Protein AF-A0A953G4V9-F1 (afdb_monomer_lite)

pLDDT: mean 95.22, std 5.72, range [68.06, 98.75]

Radius of gyration: 13.75 Å; chains: 1; bounding box: 28×28×38 Å

Sequence (126 aa):
TYPETGLNGDNILSLTKINFDLGVRRDTTFSLAAQLAKGASVKIKIMSVSSDTSMTSKAYWYYALGSSVNWTISEFDQIAFVQTFTATESGKSCDLKMKFNSGTFLVEYYEMSSTTATRKKTITVN

Secondary structure (DSSP, 8-state):
---SEETTEEBTT-SS--EE---TTS---EE--EEPPTT--EEEEEEEEEESSTT-SS--EEE-TT--BSEEEPPPBTTTTEEEEEESSTTSEEB-EEEE-SEEEEEEEEETT-SS-SEEEEEEE-

Foldseek 3Di:
DFDQADPQGGAPPPPPAFEAECPPVNPRKGKPKDQFAALKWKKKKKFFDAAPDPPDRTKAKDWDPPQWDQWDKDDQDPVRRMIMTIGNHGRDMTITIMHIHFHKMKMFMDMNNHPHGPDIDIHTYD

Structure (mmCIF, N/CA/C/O backbone):
data_AF-A0A953G4V9-F1
#
_entry.id   AF-A0A953G4V9-F1
#
loop_
_atom_site.group_PDB
_atom_site.id
_atom_site.type_symbol
_atom_site.label_atom_id
_atom_site.label_alt_id
_atom_site.label_comp_id
_atom_site.label_asym_id
_atom_site.label_entity_id
_atom_site.label_seq_id
_atom_site.pdbx_PDB_ins_code
_atom_site.Cartn_x
_atom_site.Cartn_y
_atom_site.Cartn_z
_atom_site.occupancy
_atom_site.B_iso_or_equiv
_atom_site.auth_seq_id
_atom_site.auth_comp_id
_atom_site.auth_asym_id
_atom_site.auth_atom_id
_atom_site.pdbx_PDB_model_num
ATOM 1 N N . THR A 1 1 ? -1.685 -5.876 13.334 1.00 92.62 1 THR A N 1
ATOM 2 C CA . THR A 1 1 ? -0.361 -6.351 12.883 1.00 92.62 1 THR A CA 1
ATOM 3 C C . THR A 1 1 ? -0.325 -6.379 11.368 1.00 92.62 1 THR A C 1
ATOM 5 O O . THR A 1 1 ? -1.379 -6.408 10.740 1.00 92.62 1 THR A O 1
ATOM 8 N N . TYR A 1 2 ? 0.870 -6.355 10.780 1.00 97.62 2 TYR A N 1
ATOM 9 C CA . TYR A 1 2 ? 1.066 -6.476 9.334 1.00 97.62 2 TYR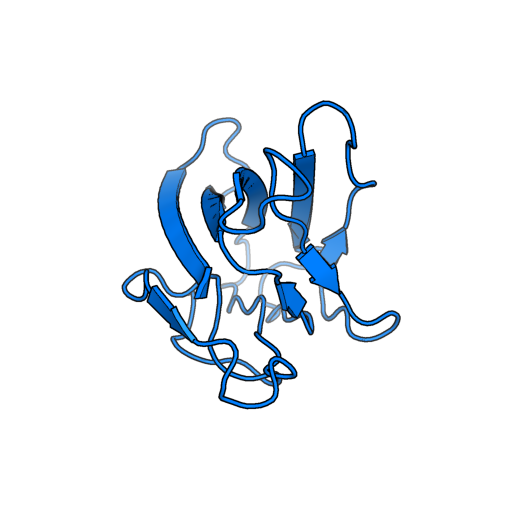 A CA 1
ATOM 10 C C . TYR A 1 2 ? 1.840 -7.774 9.079 1.00 97.62 2 TYR A C 1
ATOM 12 O O . TYR A 1 2 ? 3.044 -7.797 9.344 1.00 97.62 2 TYR A O 1
ATOM 20 N N . PRO A 1 3 ? 1.164 -8.871 8.689 1.00 97.88 3 PRO A N 1
ATOM 21 C CA . PRO A 1 3 ? 1.817 -10.168 8.499 1.00 97.88 3 PRO A CA 1
ATOM 22 C C . PRO A 1 3 ? 2.821 -10.119 7.340 1.00 97.88 3 PRO A C 1
ATOM 24 O O . PRO A 1 3 ? 2.746 -9.226 6.499 1.00 97.88 3 PRO A O 1
ATOM 27 N N . GLU A 1 4 ? 3.756 -11.067 7.273 1.00 97.75 4 GLU A N 1
ATOM 28 C CA . GLU A 1 4 ? 4.739 -11.120 6.177 1.00 97.75 4 GLU A CA 1
ATOM 29 C C . GLU A 1 4 ? 4.101 -11.439 4.818 1.00 97.75 4 GLU A C 1
ATOM 31 O O . GLU A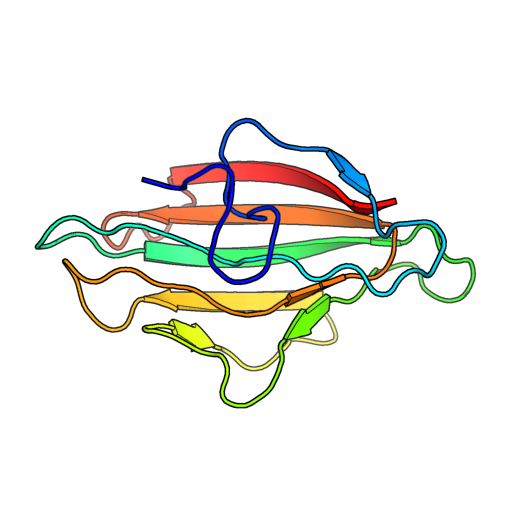 1 4 ? 4.561 -10.950 3.787 1.00 97.75 4 GLU A O 1
ATOM 36 N N . THR A 1 5 ? 2.998 -12.187 4.823 1.00 98.12 5 THR A N 1
ATOM 37 C CA . THR A 1 5 ? 2.214 -12.566 3.643 1.00 98.12 5 THR A CA 1
ATOM 38 C C . THR A 1 5 ? 0.722 -12.316 3.874 1.00 98.12 5 THR A C 1
ATOM 40 O O . THR A 1 5 ? 0.260 -12.177 5.008 1.00 98.12 5 THR A O 1
ATOM 43 N N . GLY A 1 6 ? -0.033 -12.233 2.782 1.00 97.44 6 GLY A N 1
ATOM 44 C CA . GLY A 1 6 ? -1.496 -12.222 2.772 1.00 97.44 6 GLY A CA 1
ATOM 45 C C . GLY A 1 6 ? -2.041 -13.224 1.756 1.00 97.44 6 GLY A C 1
ATOM 46 O O . GLY A 1 6 ? -1.318 -14.100 1.279 1.00 97.44 6 GLY A O 1
ATOM 47 N N . LEU A 1 7 ? -3.312 -13.083 1.387 1.00 97.31 7 LEU A N 1
ATOM 48 C CA . LEU A 1 7 ? -3.997 -13.995 0.464 1.00 97.31 7 LEU A CA 1
ATOM 49 C C . LEU A 1 7 ? -3.462 -13.915 -0.974 1.00 97.31 7 LEU A C 1
ATOM 51 O O . LEU A 1 7 ? -3.748 -14.788 -1.789 1.00 97.31 7 LEU A O 1
ATOM 55 N N . ASN A 1 8 ? -2.698 -12.869 -1.293 1.00 97.62 8 ASN A N 1
ATOM 56 C CA . ASN A 1 8 ? -2.253 -12.540 -2.644 1.00 97.62 8 ASN A CA 1
ATOM 57 C C . ASN A 1 8 ? -0.730 -12.623 -2.831 1.00 97.62 8 ASN A C 1
ATOM 59 O O . ASN A 1 8 ? -0.235 -12.193 -3.873 1.00 97.62 8 ASN A O 1
ATOM 63 N N . GLY A 1 9 ? -0.004 -13.164 -1.845 1.00 97.19 9 GLY A N 1
ATOM 64 C CA . GLY A 1 9 ? 1.458 -13.270 -1.835 1.00 97.19 9 GLY A CA 1
ATOM 65 C C . GLY A 1 9 ? 2.107 -12.433 -0.734 1.00 97.19 9 GLY A C 1
ATOM 66 O O . GLY A 1 9 ? 1.473 -12.115 0.279 1.00 97.19 9 GLY A O 1
ATOM 67 N N . ASP A 1 10 ? 3.372 -12.071 -0.945 1.00 98.19 10 ASP A N 1
ATOM 68 C CA . ASP A 1 10 ? 4.144 -11.202 -0.054 1.00 98.19 10 ASP A CA 1
ATOM 69 C C . ASP A 1 10 ? 3.385 -9.919 0.288 1.00 98.19 10 ASP A C 1
ATOM 71 O O . ASP A 1 10 ? 2.764 -9.293 -0.573 1.00 98.19 10 ASP A O 1
ATOM 75 N N . ASN A 1 11 ? 3.432 -9.514 1.552 1.00 98.50 11 ASN A N 1
ATOM 76 C CA . ASN A 1 11 ? 2.708 -8.342 2.007 1.00 98.50 11 ASN A CA 1
ATOM 77 C C . ASN A 1 11 ? 3.570 -7.084 1.912 1.00 98.50 11 ASN A C 1
ATOM 79 O O . ASN A 1 11 ? 4.559 -6.928 2.635 1.00 98.50 11 ASN A O 1
ATOM 83 N N . ILE A 1 12 ? 3.118 -6.126 1.106 1.00 98.56 12 ILE A N 1
ATOM 84 C CA . ILE A 1 12 ? 3.722 -4.794 1.006 1.00 98.56 12 ILE A CA 1
ATOM 85 C C . ILE A 1 12 ? 3.750 -4.097 2.366 1.00 98.56 12 ILE A C 1
ATOM 87 O O . ILE A 1 12 ? 4.665 -3.322 2.638 1.00 98.56 12 ILE A O 1
ATOM 91 N N . LEU A 1 13 ? 2.800 -4.403 3.254 1.00 98.50 13 LEU A N 1
ATOM 92 C CA . LEU A 1 13 ? 2.720 -3.796 4.579 1.00 98.50 13 LEU A CA 1
ATOM 93 C C . LEU A 1 13 ? 3.624 -4.448 5.633 1.00 98.50 13 LEU A C 1
ATOM 95 O O . LEU A 1 13 ? 3.737 -3.876 6.718 1.00 98.50 13 LEU A O 1
ATOM 99 N N . SER A 1 14 ? 4.283 -5.578 5.346 1.00 97.75 14 SER A N 1
ATOM 100 C CA . SER A 1 14 ? 5.199 -6.242 6.290 1.00 97.75 14 SER A CA 1
ATOM 101 C C . SER A 1 14 ? 6.227 -5.257 6.847 1.00 97.75 14 SER A C 1
ATOM 103 O O . SER A 1 14 ? 6.885 -4.559 6.088 1.00 97.75 14 SER A O 1
ATOM 105 N N . LEU A 1 15 ? 6.400 -5.164 8.163 1.00 96.25 15 LEU A N 1
ATOM 106 C CA . LEU A 1 15 ? 7.268 -4.128 8.743 1.00 96.25 15 LEU A CA 1
ATOM 107 C C . LEU A 1 15 ? 8.768 -4.373 8.511 1.00 96.25 15 LEU A C 1
ATOM 109 O O . LEU A 1 15 ? 9.556 -3.438 8.619 1.00 96.25 15 LEU A O 1
ATOM 113 N N . THR A 1 16 ? 9.157 -5.610 8.206 1.00 95.69 16 THR A N 1
ATOM 114 C CA . THR A 1 16 ? 10.557 -6.047 8.091 1.00 95.69 16 THR A CA 1
ATOM 115 C C . THR A 1 16 ? 11.009 -6.197 6.642 1.00 95.69 16 THR A C 1
ATOM 117 O O . THR A 1 16 ? 12.179 -5.971 6.335 1.00 95.69 16 THR A O 1
ATOM 120 N N . LYS A 1 17 ? 10.095 -6.544 5.727 1.00 97.50 17 LYS A N 1
ATOM 121 C CA . LYS A 1 17 ? 10.422 -6.755 4.314 1.00 97.50 17 LYS A CA 1
ATOM 122 C C . LYS A 1 17 ? 10.431 -5.437 3.541 1.00 97.50 17 LYS A C 1
ATOM 124 O O . LYS A 1 17 ? 9.417 -4.734 3.456 1.00 97.50 17 LYS A O 1
ATOM 129 N N . ILE A 1 18 ? 11.591 -5.124 2.966 1.00 97.94 18 ILE A N 1
ATOM 130 C CA . ILE A 1 18 ? 11.818 -3.912 2.164 1.00 97.94 18 ILE A CA 1
ATOM 131 C C . ILE A 1 18 ? 12.155 -4.201 0.700 1.00 97.94 18 ILE A C 1
ATOM 133 O O . ILE A 1 18 ? 12.018 -3.305 -0.118 1.00 97.94 18 ILE A O 1
ATOM 137 N N . ASN A 1 19 ? 12.534 -5.434 0.357 1.00 97.81 19 ASN A N 1
ATOM 138 C CA . ASN A 1 19 ? 12.844 -5.836 -1.014 1.00 97.81 19 ASN A CA 1
ATOM 139 C C . ASN A 1 19 ? 11.813 -6.854 -1.503 1.00 97.81 19 ASN A C 1
ATOM 141 O O . ASN A 1 19 ? 11.532 -7.837 -0.809 1.00 97.81 19 ASN A O 1
ATOM 145 N N . PHE A 1 20 ? 11.272 -6.615 -2.693 1.00 97.38 20 PHE A N 1
ATOM 146 C CA . PHE A 1 20 ? 10.281 -7.458 -3.353 1.00 97.38 20 PHE A CA 1
ATOM 147 C C . PHE A 1 20 ? 10.745 -7.767 -4.776 1.00 97.38 20 PHE A C 1
ATOM 149 O O . PHE A 1 20 ? 11.334 -6.911 -5.431 1.00 97.38 20 PHE A O 1
ATOM 156 N N . ASP A 1 21 ? 10.486 -8.987 -5.233 1.00 94.69 21 ASP A N 1
ATOM 157 C CA . ASP A 1 21 ? 10.897 -9.484 -6.547 1.00 94.69 21 ASP A CA 1
ATOM 158 C C . ASP A 1 21 ? 9.643 -9.728 -7.398 1.00 94.69 21 ASP A C 1
ATOM 160 O O . ASP A 1 21 ? 8.689 -10.375 -6.951 1.00 94.69 21 ASP A O 1
ATOM 164 N N . LEU A 1 22 ? 9.614 -9.177 -8.611 1.00 92.88 22 LEU A N 1
ATOM 165 C CA . LEU A 1 22 ? 8.507 -9.343 -9.556 1.00 92.88 22 LEU A CA 1
ATOM 166 C C . LEU A 1 22 ? 8.476 -10.726 -10.216 1.00 92.88 22 LEU A C 1
ATOM 168 O O . LEU A 1 22 ? 7.529 -11.050 -10.935 1.00 92.88 22 LEU A O 1
ATOM 172 N N . GLY A 1 23 ? 9.480 -11.555 -9.959 1.00 88.44 23 GLY A N 1
ATOM 173 C CA . GLY A 1 23 ? 9.698 -12.841 -10.587 1.00 88.44 23 GLY A CA 1
ATOM 174 C C . GLY A 1 23 ? 10.147 -12.704 -12.040 1.00 88.44 23 GLY A C 1
ATOM 175 O O . GLY A 1 23 ? 10.007 -11.667 -12.691 1.00 88.44 23 GLY A O 1
ATOM 176 N N . VAL A 1 24 ? 10.626 -13.815 -12.602 1.00 85.12 24 VAL A N 1
ATOM 177 C CA . VAL A 1 24 ? 11.124 -13.885 -13.990 1.00 85.12 24 VAL A CA 1
ATOM 178 C C . VAL A 1 24 ? 10.077 -13.415 -15.011 1.00 85.12 24 VAL A C 1
ATOM 180 O O . VAL A 1 24 ? 10.419 -12.818 -16.028 1.00 85.12 24 VAL A O 1
ATOM 183 N N . ARG A 1 25 ? 8.791 -13.671 -14.742 1.00 85.00 25 ARG A N 1
ATOM 184 C CA . ARG A 1 25 ? 7.670 -13.319 -15.629 1.00 85.00 25 ARG A CA 1
ATOM 185 C C . ARG A 1 25 ? 7.059 -11.945 -15.344 1.00 85.00 25 ARG A C 1
ATOM 187 O O . ARG A 1 25 ? 6.183 -11.523 -16.095 1.00 85.00 25 ARG A O 1
ATOM 194 N N . ARG A 1 26 ? 7.512 -11.249 -14.294 1.00 83.25 26 ARG A N 1
ATOM 195 C CA . ARG A 1 26 ? 6.984 -9.949 -13.843 1.00 83.25 26 ARG A CA 1
ATOM 196 C C . ARG A 1 26 ? 5.470 -9.925 -13.615 1.00 83.25 26 ARG A C 1
ATOM 198 O O . ARG A 1 26 ? 4.811 -8.901 -13.793 1.00 83.25 26 ARG A O 1
ATOM 205 N N . ASP A 1 27 ? 4.900 -11.064 -13.241 1.00 86.81 27 ASP A N 1
ATOM 206 C CA . ASP A 1 27 ? 3.472 -11.241 -12.997 1.00 86.81 27 ASP A CA 1
ATOM 207 C C . ASP A 1 27 ? 3.132 -11.471 -11.522 1.00 86.81 27 ASP A C 1
ATOM 209 O O . ASP A 1 27 ? 1.938 -11.568 -11.207 1.00 86.81 27 ASP A O 1
ATOM 213 N N . THR A 1 28 ? 4.140 -11.465 -10.637 1.00 94.94 28 THR A N 1
ATOM 214 C CA . THR A 1 28 ? 3.975 -11.570 -9.185 1.00 94.94 28 THR A CA 1
ATOM 215 C C . THR A 1 28 ? 2.960 -10.555 -8.678 1.00 94.94 28 THR A C 1
ATOM 217 O O . THR A 1 28 ? 2.950 -9.377 -9.052 1.00 94.94 28 THR A O 1
ATOM 220 N N . THR A 1 29 ? 2.077 -11.038 -7.813 1.00 96.88 29 THR A N 1
ATOM 221 C CA . THR A 1 29 ? 1.120 -10.212 -7.088 1.00 96.88 29 THR A CA 1
ATOM 222 C C . THR A 1 29 ? 1.523 -10.130 -5.631 1.00 96.88 29 THR A C 1
ATOM 224 O O . THR A 1 29 ? 2.184 -11.021 -5.099 1.00 96.88 29 THR A O 1
ATOM 227 N N . PHE A 1 30 ? 1.094 -9.054 -4.994 1.00 98.31 30 PHE A N 1
ATOM 228 C CA . PHE A 1 30 ? 1.375 -8.781 -3.598 1.00 98.31 30 PHE A CA 1
ATOM 229 C C . PHE A 1 30 ? 0.075 -8.564 -2.839 1.00 98.31 30 PHE A C 1
ATOM 231 O O . PHE A 1 30 ? -0.962 -8.241 -3.422 1.00 98.31 30 PHE A O 1
ATOM 238 N N . SER A 1 31 ? 0.152 -8.719 -1.528 1.00 98.69 31 SER A N 1
ATOM 239 C CA . SER A 1 31 ? -0.938 -8.412 -0.610 1.00 98.69 31 SER A CA 1
ATOM 240 C C . SER A 1 31 ? -0.765 -7.011 -0.026 1.00 98.69 31 SER A C 1
ATOM 242 O O . SER A 1 31 ? 0.359 -6.547 0.186 1.00 98.69 31 SER A O 1
ATOM 244 N N . LEU A 1 32 ? -1.883 -6.363 0.296 1.00 98.56 32 LEU A N 1
ATOM 245 C CA . LEU A 1 32 ? -1.935 -5.175 1.151 1.00 98.56 32 LEU A CA 1
ATOM 246 C C . LEU A 1 32 ? -2.643 -5.547 2.460 1.00 98.56 32 LEU A C 1
ATOM 248 O O . LEU A 1 32 ? -3.740 -5.073 2.763 1.00 98.56 32 LEU A O 1
ATOM 252 N N . ALA A 1 33 ? -2.042 -6.479 3.199 1.00 98.69 33 ALA A N 1
ATOM 253 C CA . ALA A 1 33 ? -2.700 -7.180 4.291 1.00 98.69 33 ALA A CA 1
ATOM 254 C C . ALA A 1 33 ? -2.453 -6.524 5.658 1.00 98.69 33 ALA A C 1
ATOM 256 O O . ALA A 1 33 ? -1.315 -6.230 6.038 1.00 98.69 33 ALA A O 1
ATOM 257 N N . ALA A 1 34 ? -3.517 -6.351 6.442 1.00 98.31 34 ALA A N 1
ATOM 258 C CA . ALA A 1 34 ? -3.446 -5.868 7.819 1.00 98.31 34 ALA A CA 1
ATOM 259 C C . ALA A 1 34 ? -4.448 -6.615 8.707 1.00 98.31 34 ALA A C 1
ATOM 261 O O . ALA A 1 34 ? -5.614 -6.758 8.359 1.00 98.31 34 ALA A O 1
ATOM 262 N N . GLN A 1 35 ? -4.014 -7.061 9.883 1.00 97.56 35 GLN A N 1
ATOM 263 C CA . GLN A 1 35 ? -4.882 -7.663 10.897 1.00 97.56 35 GLN A CA 1
ATOM 264 C C . GLN A 1 35 ? -5.177 -6.622 11.975 1.00 97.56 35 GLN A C 1
ATOM 266 O O . GLN A 1 35 ? -4.277 -6.224 12.723 1.00 97.56 35 GLN A O 1
ATOM 271 N N . LEU A 1 36 ? -6.418 -6.148 12.045 1.00 96.06 36 LEU A N 1
ATOM 272 C CA . LEU A 1 36 ? -6.802 -5.082 12.967 1.00 96.06 36 LEU A CA 1
ATOM 273 C C . LEU A 1 36 ? -7.389 -5.656 14.253 1.00 96.06 36 LEU A C 1
ATOM 275 O O . LEU A 1 36 ? -8.258 -6.522 14.217 1.00 96.06 36 LEU A O 1
ATOM 279 N N . ALA A 1 37 ? -6.949 -5.128 15.395 1.00 95.19 37 ALA A N 1
ATOM 280 C CA . ALA A 1 37 ? -7.643 -5.343 16.658 1.00 95.19 37 ALA A CA 1
ATOM 281 C C . ALA A 1 37 ? -8.954 -4.540 16.681 1.00 95.19 37 ALA A C 1
ATOM 283 O O . ALA A 1 37 ? -9.114 -3.551 15.958 1.00 95.19 37 ALA A O 1
ATOM 284 N N . LYS A 1 38 ? -9.907 -4.951 17.522 1.00 95.69 38 LYS A N 1
ATOM 285 C CA . LYS A 1 38 ? -11.149 -4.193 17.718 1.00 95.69 38 LYS A CA 1
ATOM 286 C C . LYS A 1 38 ? -10.818 -2.782 18.218 1.00 95.69 38 LYS A C 1
ATOM 288 O O . LYS A 1 38 ? -10.009 -2.631 19.127 1.00 95.69 38 LYS A O 1
ATOM 293 N N . GLY A 1 39 ? -11.432 -1.764 17.614 1.00 94.19 39 GLY A N 1
ATOM 294 C CA . GLY A 1 39 ? -11.157 -0.355 17.918 1.00 94.19 39 GLY A CA 1
ATOM 295 C C . GLY A 1 39 ? -9.908 0.229 17.243 1.00 94.19 39 GLY A C 1
ATOM 296 O O . GLY A 1 39 ? -9.686 1.430 17.352 1.00 94.19 39 GLY A O 1
ATOM 297 N N . ALA A 1 40 ? -9.114 -0.572 16.522 1.00 95.50 40 ALA A N 1
ATOM 298 C CA . ALA A 1 40 ? -8.001 -0.054 15.731 1.00 95.50 40 ALA A CA 1
ATOM 299 C C . ALA A 1 40 ? -8.489 0.558 14.410 1.00 95.50 40 ALA A C 1
ATOM 301 O O . ALA A 1 40 ? -9.382 0.018 13.754 1.00 95.50 40 ALA A O 1
ATOM 302 N N . SER A 1 41 ? -7.845 1.644 13.992 1.00 95.69 41 SER A N 1
ATOM 303 C CA . SER A 1 41 ? -7.994 2.242 12.665 1.00 95.69 41 SER A CA 1
ATOM 304 C C . SER A 1 41 ? -6.635 2.303 11.973 1.00 95.69 41 SER A C 1
ATOM 306 O O . SER A 1 41 ? -5.606 2.527 12.616 1.00 95.69 41 SER A O 1
ATOM 308 N N . VAL A 1 42 ? -6.632 2.070 10.661 1.00 97.94 42 VAL A N 1
ATOM 309 C CA . VAL A 1 42 ? -5.428 2.110 9.828 1.00 97.94 42 VAL A CA 1
ATOM 310 C C . VAL A 1 42 ? -5.744 2.825 8.526 1.00 97.94 42 VAL A C 1
ATOM 312 O O . VAL A 1 42 ? -6.702 2.487 7.830 1.00 97.94 42 VAL A O 1
ATOM 315 N N . LYS A 1 43 ? -4.889 3.782 8.180 1.00 98.62 43 LYS A N 1
ATOM 316 C CA . LYS A 1 43 ? -4.759 4.332 6.835 1.00 98.62 43 LYS A CA 1
ATOM 317 C C . LYS A 1 43 ? -3.328 4.110 6.365 1.00 98.62 43 LYS A C 1
ATOM 319 O O . LYS A 1 43 ? -2.380 4.420 7.080 1.00 98.62 43 LYS A O 1
ATOM 324 N N . ILE A 1 44 ? -3.182 3.584 5.162 1.00 98.75 44 ILE A N 1
ATOM 325 C CA . ILE A 1 44 ? -1.911 3.428 4.466 1.00 98.75 44 ILE A CA 1
ATOM 326 C C . ILE A 1 44 ? -1.847 4.464 3.361 1.00 98.75 44 ILE A C 1
ATOM 328 O O . ILE A 1 44 ? -2.839 4.713 2.679 1.00 98.75 44 ILE A O 1
ATOM 332 N N . LYS A 1 45 ? -0.671 5.043 3.159 1.00 98.75 45 LYS A N 1
ATOM 333 C CA . LYS A 1 45 ? -0.375 5.889 2.010 1.00 98.75 45 LYS A CA 1
ATOM 334 C C . LYS A 1 45 ? 0.836 5.327 1.285 1.00 98.75 45 LYS A C 1
ATOM 336 O O . LYS A 1 45 ? 1.867 5.086 1.907 1.00 98.75 45 LYS A O 1
ATOM 341 N N . ILE A 1 46 ? 0.693 5.117 -0.016 1.00 98.69 46 ILE A N 1
ATOM 342 C CA . ILE A 1 46 ? 1.776 4.666 -0.891 1.00 98.69 46 ILE A CA 1
ATOM 343 C C . ILE A 1 46 ? 2.123 5.820 -1.821 1.00 98.69 46 ILE A C 1
ATOM 345 O O . ILE A 1 46 ? 1.226 6.431 -2.399 1.00 98.69 46 ILE A O 1
ATOM 349 N N . MET A 1 47 ? 3.413 6.122 -1.939 1.00 98.12 47 MET A N 1
ATOM 350 C CA . MET A 1 47 ? 3.950 7.153 -2.826 1.00 98.12 47 MET A CA 1
ATOM 351 C C . MET A 1 47 ? 5.082 6.594 -3.677 1.00 98.12 47 MET A C 1
ATOM 353 O O . MET A 1 47 ? 5.942 5.876 -3.164 1.00 98.12 47 MET A O 1
ATOM 357 N N . SER A 1 48 ? 5.138 6.980 -4.950 1.00 96.75 48 SER A N 1
ATOM 358 C CA . SER A 1 48 ? 6.290 6.668 -5.796 1.00 96.75 48 SER A CA 1
ATOM 359 C C . SER A 1 48 ? 7.475 7.594 -5.506 1.00 96.75 48 SER A C 1
ATOM 361 O O . SER A 1 48 ? 7.371 8.825 -5.564 1.00 96.75 48 SER A O 1
ATOM 363 N N . VAL A 1 49 ? 8.641 7.004 -5.247 1.00 95.62 49 VAL A N 1
ATOM 364 C CA . VAL A 1 49 ? 9.903 7.730 -5.055 1.00 95.62 49 VAL A CA 1
ATOM 365 C C . VAL A 1 49 ? 10.666 7.798 -6.374 1.00 95.62 49 VAL A C 1
ATOM 367 O O . VAL A 1 49 ? 10.931 8.903 -6.853 1.00 95.62 49 VAL A O 1
ATOM 370 N N . SER A 1 50 ? 10.933 6.646 -6.987 1.00 92.00 50 SER A N 1
ATOM 371 C CA . SER A 1 50 ? 11.628 6.512 -8.272 1.00 92.00 50 SER A CA 1
ATOM 372 C C . SER A 1 50 ? 11.101 5.316 -9.068 1.00 92.00 50 SER A C 1
ATOM 374 O O . SER A 1 50 ? 10.458 4.422 -8.516 1.00 92.00 50 SER A O 1
ATOM 376 N N . SER A 1 51 ? 11.382 5.305 -10.370 1.00 89.12 51 SER A N 1
ATOM 377 C CA . SER A 1 51 ? 11.203 4.152 -11.257 1.00 89.12 51 SER A CA 1
ATOM 378 C C . SER A 1 51 ? 12.555 3.682 -11.770 1.00 89.12 51 SER A C 1
ATOM 380 O O . SER A 1 51 ? 13.413 4.508 -12.075 1.00 89.12 51 SER A O 1
ATOM 382 N N . ASP A 1 52 ? 12.693 2.365 -11.911 1.00 82.81 52 ASP A N 1
ATOM 383 C CA . ASP A 1 52 ? 13.872 1.741 -12.523 1.00 82.81 52 ASP A CA 1
ATOM 384 C C . ASP A 1 52 ? 13.671 1.501 -14.031 1.00 82.81 52 ASP A C 1
ATOM 386 O O . ASP A 1 52 ? 14.525 0.941 -14.717 1.00 82.81 52 ASP A O 1
ATOM 390 N N . THR A 1 53 ? 12.528 1.929 -14.576 1.00 72.25 53 THR A N 1
ATOM 391 C CA . THR A 1 53 ? 12.252 1.909 -16.015 1.00 72.25 53 THR A CA 1
ATOM 392 C C . THR A 1 53 ? 12.692 3.223 -16.660 1.00 72.25 53 THR A C 1
ATOM 394 O O . THR A 1 53 ? 12.484 4.299 -16.104 1.00 72.25 53 THR A O 1
ATOM 397 N N . SER A 1 54 ? 13.248 3.158 -17.872 1.00 68.62 54 SER A N 1
ATOM 398 C CA . SER A 1 54 ? 13.700 4.344 -18.618 1.00 68.62 54 SER A CA 1
ATOM 399 C C . SER A 1 54 ? 12.562 5.226 -19.148 1.00 68.62 54 SER A C 1
ATOM 401 O O . SER A 1 54 ? 12.819 6.303 -19.679 1.00 68.62 54 SER A O 1
ATOM 403 N N . MET A 1 55 ? 11.309 4.777 -19.032 1.00 68.06 55 MET A N 1
ATOM 404 C CA . MET A 1 55 ? 10.151 5.444 -19.630 1.00 68.06 55 MET A CA 1
ATOM 405 C C . MET A 1 55 ? 9.549 6.525 -18.728 1.00 68.06 55 MET A C 1
ATOM 407 O O . MET A 1 55 ? 8.946 7.468 -19.236 1.00 68.06 55 MET A O 1
ATOM 411 N N . THR A 1 56 ? 9.692 6.404 -17.404 1.00 72.50 56 THR A N 1
ATOM 412 C CA . THR A 1 56 ? 9.126 7.351 -16.432 1.00 72.50 56 THR A CA 1
ATOM 413 C C . THR A 1 56 ? 10.050 7.529 -15.229 1.00 72.50 56 THR A C 1
ATOM 415 O O . THR A 1 56 ? 10.717 6.594 -14.792 1.00 72.50 56 THR A O 1
ATOM 418 N N . SER A 1 57 ? 10.052 8.724 -14.630 1.00 82.25 57 SER A N 1
ATOM 419 C CA . SER A 1 57 ? 10.780 8.991 -13.377 1.00 82.25 57 SER A CA 1
ATOM 420 C C . SER A 1 57 ? 10.081 8.420 -12.135 1.00 82.25 57 SER A C 1
ATOM 422 O O . SER A 1 57 ? 10.666 8.394 -11.052 1.00 82.25 57 SER A O 1
ATOM 424 N N . LYS A 1 58 ? 8.832 7.959 -12.280 1.00 86.00 58 LYS A N 1
ATOM 425 C CA . LYS A 1 58 ? 7.973 7.450 -11.206 1.00 86.00 58 LYS A CA 1
ATOM 426 C C . LYS A 1 58 ? 7.394 6.087 -11.562 1.0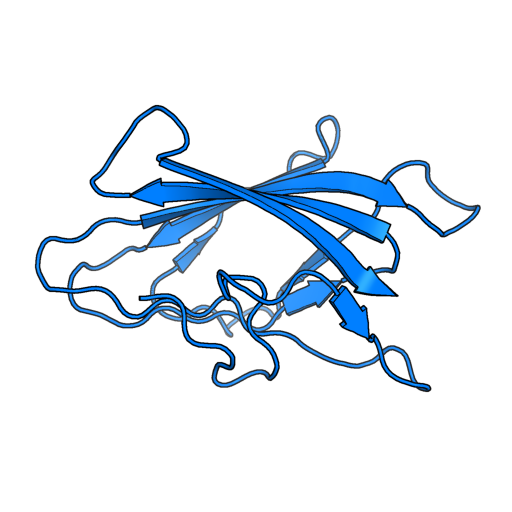0 86.00 58 LYS A C 1
ATOM 428 O O . LYS A 1 58 ? 6.925 5.879 -12.680 1.00 86.00 58 LYS A O 1
ATOM 433 N N . ALA A 1 59 ? 7.451 5.167 -10.606 1.00 90.50 59 ALA A N 1
ATOM 434 C CA . ALA A 1 59 ? 6.896 3.826 -10.719 1.00 90.50 59 ALA A CA 1
ATOM 435 C C . ALA A 1 59 ? 5.406 3.806 -10.356 1.00 90.50 59 ALA A C 1
ATOM 437 O O . ALA A 1 59 ? 4.948 4.571 -9.504 1.00 90.50 59 ALA A O 1
ATOM 438 N N . TYR A 1 60 ? 4.667 2.897 -10.986 1.00 93.38 60 TYR A N 1
ATOM 439 C CA . TYR A 1 60 ? 3.235 2.710 -10.776 1.00 93.38 60 TYR A CA 1
ATOM 440 C C . TYR A 1 60 ? 2.951 1.453 -9.959 1.00 93.38 60 TYR A C 1
ATOM 442 O O . TYR A 1 60 ? 3.748 0.511 -9.917 1.00 93.38 60 TYR A O 1
ATOM 450 N N . TRP A 1 61 ? 1.765 1.434 -9.365 1.00 95.69 61 TRP A N 1
ATOM 451 C CA . TRP A 1 61 ? 1.144 0.246 -8.807 1.00 95.69 61 TRP A CA 1
ATOM 452 C C . TRP A 1 61 ? -0.304 0.160 -9.266 1.00 95.69 61 TRP A C 1
ATOM 454 O O . TRP A 1 61 ? -0.924 1.146 -9.664 1.00 95.69 61 TRP A O 1
ATOM 464 N N . TYR A 1 62 ? -0.835 -1.048 -9.191 1.00 95.50 62 TYR A N 1
ATOM 465 C CA . TYR A 1 62 ? -2.176 -1.399 -9.611 1.00 95.50 62 TYR A CA 1
ATOM 466 C C . TYR A 1 62 ? -2.789 -2.308 -8.558 1.00 95.50 62 TYR A C 1
ATOM 468 O O . TYR A 1 62 ? -2.077 -3.010 -7.838 1.00 95.50 62 TYR A O 1
ATOM 476 N N . TYR A 1 63 ? -4.112 -2.344 -8.506 1.00 97.31 63 TYR A N 1
ATOM 477 C CA . TYR A 1 63 ? -4.841 -3.329 -7.723 1.00 97.31 63 TYR A CA 1
ATOM 478 C C . TYR A 1 63 ? -5.892 -4.017 -8.588 1.00 97.31 63 TYR A C 1
ATOM 480 O O . TYR A 1 63 ? -6.400 -3.437 -9.549 1.00 97.31 63 TYR A O 1
ATOM 488 N N . ALA A 1 64 ? -6.216 -5.269 -8.271 1.00 97.38 64 ALA A N 1
ATOM 489 C CA . ALA A 1 64 ? -7.265 -5.989 -8.982 1.00 97.38 64 ALA A CA 1
ATOM 490 C C . ALA A 1 64 ? -8.647 -5.509 -8.512 1.00 97.38 64 ALA A C 1
ATOM 492 O O . ALA A 1 64 ? -8.962 -5.566 -7.318 1.00 97.38 64 ALA A O 1
ATOM 493 N N . LEU A 1 65 ? -9.491 -5.061 -9.444 1.00 95.06 65 LEU A N 1
ATOM 494 C CA . LEU A 1 65 ? -10.875 -4.691 -9.144 1.00 95.06 65 LEU A CA 1
ATOM 495 C C . LEU A 1 65 ? -11.623 -5.875 -8.512 1.00 95.06 65 LEU A C 1
ATOM 497 O O . LEU A 1 65 ? -11.438 -7.021 -8.914 1.00 95.06 65 LEU A O 1
ATOM 501 N N . GLY A 1 66 ? -12.440 -5.599 -7.494 1.00 96.00 66 GLY A N 1
ATOM 502 C CA . GLY A 1 66 ? -13.182 -6.627 -6.754 1.00 96.00 66 GLY A CA 1
ATOM 503 C C . GLY A 1 66 ? -12.359 -7.430 -5.738 1.00 96.00 66 GLY A C 1
ATOM 504 O O . GLY A 1 66 ? -12.930 -8.249 -5.031 1.00 96.00 66 GLY A O 1
ATOM 505 N N . SER A 1 67 ? -11.046 -7.192 -5.617 1.00 97.81 67 SER A N 1
ATOM 506 C CA . SER A 1 67 ? -10.200 -7.878 -4.622 1.00 97.81 67 SER A CA 1
ATOM 507 C C . SER A 1 67 ? -10.098 -7.165 -3.271 1.00 97.81 67 SER A C 1
ATOM 509 O O . SER A 1 67 ? -9.408 -7.654 -2.379 1.00 97.81 67 SER A O 1
ATOM 511 N N . SER A 1 68 ? -10.743 -6.004 -3.120 1.00 97.88 68 SER A N 1
ATOM 512 C CA . SER A 1 68 ? -10.694 -5.235 -1.877 1.00 97.88 68 SER A CA 1
ATOM 513 C C . SER A 1 68 ? -11.441 -5.954 -0.760 1.00 97.88 68 SER A C 1
ATOM 515 O O . SER A 1 68 ? -12.643 -6.202 -0.860 1.00 97.88 68 SER A O 1
ATOM 517 N N . VAL A 1 69 ? -10.729 -6.236 0.326 1.00 98.38 69 VAL A N 1
ATOM 518 C CA . VAL A 1 69 ? -11.290 -6.718 1.583 1.00 98.38 69 VAL A CA 1
ATOM 519 C C . VAL A 1 69 ? -11.035 -5.653 2.639 1.00 98.38 69 VAL A C 1
ATOM 521 O O . VAL A 1 69 ? -9.889 -5.411 3.013 1.00 98.38 69 VAL A O 1
ATOM 524 N N . ASN A 1 70 ? -12.111 -5.033 3.128 1.00 98.25 70 ASN A N 1
ATOM 525 C CA . ASN A 1 70 ? -12.085 -4.028 4.196 1.00 98.25 70 ASN A CA 1
ATOM 526 C C . ASN A 1 70 ? -11.231 -2.774 3.896 1.00 98.25 70 ASN A C 1
ATOM 528 O O . ASN A 1 70 ? -10.797 -2.103 4.830 1.00 98.25 70 ASN A O 1
ATOM 532 N N . TRP A 1 71 ? -10.990 -2.442 2.621 1.00 98.44 71 TRP A N 1
ATOM 533 C CA . TRP A 1 71 ? -10.310 -1.209 2.211 1.00 98.44 71 TRP A CA 1
ATOM 534 C C . TRP A 1 71 ? -11.238 -0.273 1.429 1.00 98.44 71 TRP A C 1
ATOM 536 O O . TRP A 1 71 ? -11.809 -0.659 0.407 1.00 98.44 71 TRP A O 1
ATOM 546 N N . THR A 1 72 ? -11.274 0.995 1.835 1.00 98.12 72 THR A N 1
ATOM 547 C CA . THR A 1 72 ? -11.636 2.123 0.968 1.00 98.12 72 THR A CA 1
ATOM 548 C C . THR A 1 72 ? -10.367 2.681 0.335 1.00 98.12 72 THR A C 1
ATOM 550 O O . THR A 1 72 ? -9.397 2.970 1.037 1.00 98.12 72 THR A O 1
ATOM 553 N N . ILE A 1 73 ? -10.370 2.848 -0.985 1.00 98.56 73 ILE A N 1
ATOM 554 C CA . ILE A 1 73 ? -9.200 3.254 -1.772 1.00 98.56 73 ILE A CA 1
ATOM 555 C C . ILE A 1 73 ? -9.483 4.630 -2.379 1.00 98.56 73 ILE A C 1
ATOM 557 O O . ILE A 1 73 ? -10.534 4.817 -2.989 1.00 98.56 73 ILE A O 1
ATOM 561 N N . SER A 1 74 ? -8.579 5.596 -2.205 1.00 98.31 74 SER A N 1
ATOM 562 C CA . SER A 1 74 ? -8.722 6.914 -2.839 1.00 98.31 74 SER A CA 1
ATOM 563 C C . SER A 1 74 ? -8.459 6.845 -4.342 1.00 98.31 74 SER A C 1
ATOM 565 O O . SER A 1 74 ? -7.821 5.912 -4.833 1.00 98.31 74 SER A O 1
ATOM 567 N N . GLU A 1 75 ? -8.857 7.876 -5.082 1.00 97.12 75 GLU A N 1
ATOM 568 C CA . GLU A 1 75 ? -8.327 8.073 -6.431 1.00 97.12 75 GLU A CA 1
ATOM 569 C C . GLU A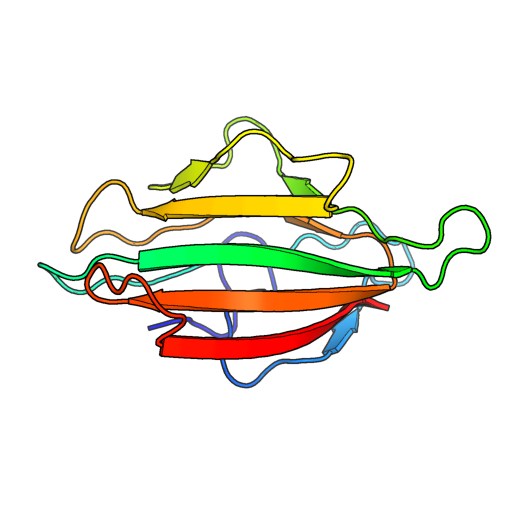 1 75 ? -6.794 8.191 -6.390 1.00 97.12 75 GLU A C 1
ATOM 571 O O . GLU A 1 75 ? -6.205 8.596 -5.378 1.00 97.12 75 GLU A O 1
ATOM 576 N N . PHE A 1 76 ? -6.149 7.752 -7.469 1.00 96.88 76 PHE A N 1
ATOM 577 C CA . PHE A 1 76 ? -4.705 7.860 -7.631 1.00 96.88 76 PHE A CA 1
ATOM 578 C C . PHE A 1 76 ? -4.366 9.260 -8.142 1.00 96.88 76 PHE A C 1
ATOM 580 O O . PHE A 1 76 ? -4.787 9.642 -9.234 1.00 96.88 76 PHE A O 1
ATOM 587 N N . ASP A 1 77 ? -3.587 10.010 -7.369 1.00 96.69 77 ASP A N 1
ATOM 588 C CA . ASP A 1 77 ? -3.079 11.312 -7.789 1.00 96.69 77 ASP A CA 1
ATOM 589 C C . ASP A 1 77 ? -1.904 11.105 -8.752 1.00 96.69 77 ASP A C 1
ATOM 591 O O . ASP A 1 77 ? -0.828 10.649 -8.359 1.00 96.69 77 ASP A O 1
ATOM 595 N N . GLN A 1 78 ? -2.120 11.438 -10.025 1.00 92.00 78 GLN A N 1
ATOM 596 C CA . GLN A 1 78 ? -1.139 11.266 -11.100 1.00 92.00 78 GLN A CA 1
ATOM 597 C C . GLN A 1 78 ? -0.036 12.333 -11.111 1.00 92.00 78 GLN A C 1
ATOM 599 O O . GLN A 1 78 ? 0.954 12.167 -11.816 1.00 92.00 78 GLN A O 1
ATOM 604 N N . ILE A 1 79 ? -0.182 13.422 -10.352 1.00 91.25 79 ILE A N 1
ATOM 605 C CA . ILE A 1 79 ? 0.840 14.468 -10.238 1.00 91.25 79 ILE A CA 1
ATOM 606 C C . ILE A 1 79 ? 1.817 14.082 -9.128 1.00 91.25 79 ILE A C 1
ATOM 608 O O . ILE A 1 79 ? 3.030 14.056 -9.336 1.00 91.25 79 ILE A O 1
ATOM 612 N N . ALA A 1 80 ? 1.288 13.744 -7.951 1.00 92.50 80 ALA A N 1
ATOM 613 C CA . ALA A 1 80 ? 2.095 13.376 -6.792 1.00 92.50 80 ALA A CA 1
ATOM 614 C C . ALA A 1 80 ? 2.446 11.876 -6.732 1.00 92.50 80 ALA A C 1
ATOM 616 O O . ALA A 1 80 ? 3.266 11.484 -5.901 1.00 92.50 80 ALA A O 1
ATOM 617 N N . PHE A 1 81 ? 1.864 11.047 -7.610 1.00 95.88 81 PHE A N 1
ATOM 618 C CA . PHE A 1 81 ? 2.007 9.587 -7.625 1.00 95.88 81 PHE A CA 1
ATOM 619 C C . PHE A 1 81 ? 1.755 8.997 -6.242 1.00 95.88 81 PHE A C 1
ATOM 621 O O . PHE A 1 81 ? 2.646 8.402 -5.626 1.00 95.88 81 PHE A O 1
ATOM 628 N N . VAL A 1 82 ? 0.544 9.224 -5.734 1.00 97.25 82 VAL A N 1
ATOM 629 C CA . VAL A 1 82 ? 0.147 8.865 -4.373 1.00 97.25 82 VAL A CA 1
ATOM 630 C C . VAL A 1 82 ? -1.279 8.340 -4.322 1.00 97.25 82 VAL A C 1
ATOM 632 O O . VAL A 1 82 ? -2.161 8.791 -5.049 1.00 97.25 82 VAL A O 1
ATOM 635 N N . GLN A 1 83 ? -1.509 7.386 -3.426 1.00 98.12 83 GLN A N 1
ATOM 636 C CA . GLN A 1 83 ? -2.833 6.854 -3.132 1.00 98.12 83 GLN A CA 1
ATOM 637 C C . GLN A 1 83 ? -2.922 6.444 -1.667 1.00 98.12 83 GLN A C 1
ATOM 639 O O . GLN A 1 83 ? -1.917 6.094 -1.039 1.00 98.12 83 GLN A O 1
ATOM 644 N N . THR A 1 84 ? -4.137 6.475 -1.127 1.00 98.62 84 THR A N 1
ATOM 645 C CA . THR A 1 84 ? -4.419 6.035 0.237 1.00 98.62 84 THR A CA 1
ATOM 646 C C . THR A 1 84 ? -5.394 4.870 0.275 1.00 98.62 84 THR A C 1
ATOM 648 O O . THR A 1 84 ? -6.298 4.766 -0.553 1.00 98.62 84 THR A O 1
ATOM 651 N N . PHE A 1 85 ? -5.201 4.013 1.271 1.00 98.69 85 PHE A N 1
ATOM 652 C CA . PHE A 1 85 ? -5.993 2.822 1.543 1.00 98.69 85 PHE A CA 1
ATOM 653 C C . PHE A 1 85 ? -6.404 2.888 3.010 1.00 98.69 85 PHE A C 1
ATOM 655 O O . PHE A 1 85 ? -5.550 2.888 3.894 1.00 98.69 85 PHE A O 1
ATOM 662 N N . THR A 1 86 ? -7.697 3.013 3.281 1.00 98.62 86 THR A N 1
ATOM 663 C CA . THR A 1 86 ? -8.227 3.222 4.634 1.00 98.62 86 THR A CA 1
ATOM 664 C C . THR A 1 86 ? -9.115 2.057 5.023 1.00 98.62 86 THR A C 1
ATOM 666 O O . THR A 1 86 ? -10.020 1.699 4.273 1.00 98.62 86 THR A O 1
ATOM 669 N N . ALA A 1 87 ? -8.843 1.451 6.177 1.00 98.25 87 ALA A N 1
ATOM 670 C CA . ALA A 1 87 ? -9.631 0.333 6.661 1.00 98.25 87 ALA A CA 1
ATOM 671 C C . ALA A 1 87 ? -11.055 0.789 7.008 1.00 98.25 87 ALA A C 1
ATOM 673 O O . ALA A 1 87 ? -11.221 1.796 7.699 1.00 98.25 87 ALA A O 1
ATOM 674 N N . THR A 1 88 ? -12.072 0.060 6.545 1.00 97.25 88 THR A N 1
ATOM 675 C CA . THR A 1 88 ? -13.482 0.441 6.749 1.00 97.25 88 THR A CA 1
ATOM 676 C C . THR A 1 88 ? -14.035 0.009 8.102 1.00 97.25 88 THR A C 1
ATOM 678 O O . THR A 1 88 ? -14.805 0.742 8.718 1.00 97.25 88 THR A O 1
ATOM 681 N N . GLU A 1 89 ? -13.621 -1.156 8.597 1.00 96.88 89 GLU A N 1
ATOM 682 C CA . GLU A 1 89 ? -14.115 -1.748 9.838 1.00 96.88 89 GLU A CA 1
ATOM 683 C C . GLU A 1 89 ? -12.959 -2.125 10.770 1.00 96.88 89 GLU A C 1
ATOM 685 O O . GLU A 1 89 ? -12.033 -2.853 10.397 1.00 96.88 89 GLU A O 1
ATOM 690 N N . SER A 1 90 ? -13.034 -1.673 12.025 1.00 95.88 90 SER A N 1
ATOM 691 C CA . SER A 1 90 ? -12.099 -2.100 13.073 1.00 95.88 90 SER A CA 1
ATOM 692 C C . SER A 1 90 ? -12.308 -3.574 13.442 1.00 95.88 90 SER A C 1
ATOM 694 O O . SER A 1 90 ? -13.415 -4.101 13.333 1.00 95.88 90 SER A O 1
ATOM 696 N N . GLY A 1 91 ? -11.269 -4.252 13.937 1.00 95.62 91 GLY A N 1
ATOM 697 C CA . GLY A 1 91 ? -11.371 -5.662 14.341 1.00 95.62 91 GLY A CA 1
ATOM 698 C C . GLY A 1 91 ? -11.483 -6.664 13.185 1.00 95.62 91 GLY A C 1
ATOM 699 O O . GLY A 1 91 ? -11.582 -7.865 13.434 1.00 95.62 91 GLY A O 1
ATOM 700 N N . LYS A 1 92 ? -11.484 -6.191 11.934 1.00 97.25 92 LYS A N 1
ATOM 701 C CA . LYS A 1 92 ? -11.524 -7.013 10.724 1.00 97.25 92 LYS A CA 1
ATOM 702 C C . LYS A 1 92 ? -10.171 -6.982 10.024 1.00 97.25 92 LYS A C 1
ATOM 704 O O . LYS A 1 92 ? -9.444 -5.990 10.074 1.00 97.25 92 LYS A O 1
ATOM 709 N N . SER A 1 93 ? -9.824 -8.090 9.380 1.00 97.56 93 SER A N 1
ATOM 710 C CA . SER A 1 93 ? -8.634 -8.129 8.530 1.00 97.56 93 SER A CA 1
ATOM 711 C C . SER A 1 93 ? -8.897 -7.371 7.234 1.00 97.56 93 SER A C 1
ATOM 713 O O . SER A 1 93 ? -10.025 -7.344 6.747 1.00 97.56 93 SER A O 1
ATOM 715 N N . CYS A 1 94 ? -7.847 -6.775 6.689 1.00 98.56 94 CYS A N 1
ATOM 716 C CA . CYS A 1 94 ? -7.854 -6.122 5.392 1.00 98.56 94 CYS A CA 1
ATOM 717 C C . CYS A 1 94 ? -6.900 -6.862 4.459 1.00 98.56 94 CYS A C 1
ATOM 719 O O . CYS A 1 94 ? -5.873 -7.361 4.923 1.00 98.56 94 CYS A O 1
ATOM 721 N N . ASP A 1 95 ? -7.217 -6.905 3.170 1.00 98.75 95 ASP A N 1
ATOM 722 C CA . ASP A 1 95 ? -6.311 -7.374 2.122 1.00 98.75 95 ASP A CA 1
ATOM 723 C C . ASP A 1 95 ? -6.723 -6.782 0.767 1.00 98.75 95 ASP A C 1
ATOM 725 O O . ASP A 1 95 ? -7.877 -6.407 0.558 1.00 98.75 95 ASP A O 1
ATOM 729 N N . LEU A 1 96 ? -5.770 -6.670 -0.147 1.00 98.75 96 LEU A N 1
ATOM 730 C CA . LEU A 1 96 ? -5.972 -6.201 -1.511 1.00 98.75 96 LEU A CA 1
ATOM 731 C C . LEU A 1 96 ? -4.917 -6.842 -2.408 1.00 98.75 96 LEU A C 1
ATOM 733 O O . LEU A 1 96 ? -3.736 -6.871 -2.058 1.00 98.75 96 LEU A O 1
ATOM 737 N N . LYS A 1 97 ? -5.334 -7.319 -3.582 1.00 98.62 97 LYS A N 1
ATOM 738 C CA . LYS A 1 97 ? -4.413 -7.876 -4.571 1.00 98.62 97 LYS A CA 1
ATOM 739 C C . LYS A 1 97 ? -3.744 -6.752 -5.346 1.00 98.62 97 LYS A C 1
ATOM 741 O O . LYS A 1 97 ? -4.401 -6.077 -6.137 1.00 98.62 97 LYS A O 1
ATOM 746 N N . MET A 1 98 ? -2.440 -6.602 -5.161 1.00 98.25 98 MET A N 1
ATOM 747 C CA . MET A 1 98 ? -1.629 -5.542 -5.749 1.00 98.25 98 MET A CA 1
ATOM 748 C C . MET A 1 98 ? -0.675 -6.069 -6.826 1.00 98.25 98 MET A C 1
ATOM 750 O O . MET A 1 98 ? -0.222 -7.214 -6.774 1.00 98.25 98 MET A O 1
ATOM 754 N N . LYS A 1 99 ? -0.311 -5.197 -7.766 1.00 97.00 99 LYS A N 1
ATOM 755 C CA . LYS A 1 99 ? 0.841 -5.330 -8.665 1.00 97.00 99 LYS A CA 1
ATOM 756 C C . LYS A 1 99 ? 1.648 -4.041 -8.646 1.00 97.00 99 LYS A C 1
ATOM 758 O O . LYS A 1 99 ? 1.082 -2.964 -8.491 1.00 97.00 99 LYS A O 1
ATOM 763 N N . PHE A 1 100 ? 2.952 -4.156 -8.837 1.00 95.88 100 PHE A N 1
ATOM 764 C CA . PHE A 1 100 ? 3.878 -3.029 -8.866 1.00 95.88 100 PHE A CA 1
ATOM 765 C C . PHE A 1 100 ? 4.762 -3.144 -10.105 1.00 95.88 100 PHE A C 1
ATOM 767 O O . PHE A 1 100 ? 5.068 -4.251 -10.542 1.00 95.88 100 PHE A O 1
ATOM 774 N N . ASN A 1 101 ? 5.171 -2.006 -10.655 1.00 93.69 101 ASN A N 1
ATOM 775 C CA . ASN A 1 101 ? 6.325 -1.958 -11.549 1.00 93.69 101 ASN A CA 1
ATOM 776 C C . ASN A 1 101 ? 7.608 -1.830 -10.720 1.00 93.69 101 ASN A C 1
ATOM 778 O O . ASN A 1 101 ? 7.553 -1.422 -9.556 1.00 93.69 101 ASN A O 1
ATOM 782 N N . SER A 1 102 ? 8.756 -2.131 -11.331 1.00 94.31 102 SER A N 1
ATOM 783 C CA . SER A 1 102 ? 10.050 -1.983 -10.665 1.00 94.31 102 SER A CA 1
ATOM 784 C C . SER A 1 102 ? 10.316 -0.521 -10.287 1.00 94.31 102 SER A C 1
ATOM 786 O O . SER A 1 102 ? 10.057 0.402 -11.072 1.00 94.31 102 SER A O 1
ATOM 788 N N . GLY A 1 103 ? 10.823 -0.304 -9.079 1.00 95.56 103 GLY A N 1
ATOM 789 C CA . GLY A 1 103 ? 11.117 1.016 -8.541 1.00 95.56 103 GLY A CA 1
ATOM 790 C C . GLY A 1 103 ? 11.038 1.079 -7.021 1.00 95.56 103 GLY A C 1
ATOM 791 O O . GLY A 1 103 ? 10.895 0.073 -6.322 1.00 95.56 103 GLY A O 1
ATOM 792 N N . THR A 1 104 ? 11.117 2.304 -6.506 1.00 97.00 104 THR A N 1
ATOM 793 C CA . THR A 1 104 ? 11.129 2.577 -5.067 1.00 97.00 104 THR A CA 1
ATOM 794 C C . THR A 1 104 ? 9.855 3.292 -4.635 1.00 97.00 104 THR A C 1
ATOM 796 O O . THR A 1 104 ? 9.430 4.270 -5.257 1.00 97.00 104 THR A O 1
ATOM 799 N N . PHE A 1 105 ? 9.268 2.841 -3.526 1.00 98.25 105 PHE A N 1
ATOM 800 C CA . PHE A 1 105 ? 8.020 3.373 -2.982 1.00 98.25 105 PHE A CA 1
ATOM 801 C C . PHE A 1 105 ? 8.163 3.696 -1.496 1.00 98.25 105 PHE A C 1
ATOM 803 O O . PHE A 1 105 ? 8.780 2.945 -0.742 1.00 98.25 105 PHE A O 1
ATOM 810 N N . LEU A 1 106 ? 7.554 4.796 -1.061 1.00 98.31 106 LEU A N 1
ATOM 811 C CA . LEU A 1 106 ? 7.413 5.142 0.349 1.00 98.31 106 LEU A CA 1
ATOM 812 C C . LEU A 1 106 ? 6.033 4.688 0.829 1.00 98.31 106 LEU A C 1
ATOM 814 O O . LEU A 1 106 ? 5.011 5.106 0.284 1.00 98.31 106 LEU A O 1
ATOM 818 N N . VAL A 1 107 ? 6.020 3.841 1.854 1.00 98.75 107 VAL A N 1
ATOM 819 C CA . VAL A 1 107 ? 4.814 3.356 2.528 1.00 98.75 107 VAL A CA 1
ATOM 820 C C . VAL A 1 107 ? 4.730 4.025 3.894 1.00 98.75 107 VAL A C 1
ATOM 822 O O . VAL A 1 107 ? 5.591 3.817 4.752 1.00 98.75 107 VAL A O 1
ATOM 825 N N . GLU A 1 108 ? 3.694 4.830 4.095 1.00 98.69 108 GLU A N 1
ATOM 826 C CA . GLU A 1 108 ? 3.389 5.491 5.363 1.00 98.69 108 GLU A CA 1
ATOM 827 C C . GLU A 1 108 ? 2.173 4.833 6.019 1.00 98.69 108 GLU A C 1
ATOM 829 O O . GLU A 1 108 ? 1.171 4.539 5.362 1.00 98.69 108 GLU A O 1
ATOM 834 N N . TYR A 1 109 ? 2.262 4.634 7.330 1.00 98.62 109 TYR A N 1
ATOM 835 C CA . TYR A 1 109 ? 1.223 4.033 8.156 1.00 98.62 109 TYR A CA 1
ATOM 836 C C . TYR A 1 109 ? 0.669 5.101 9.086 1.00 98.62 109 TYR A C 1
ATOM 838 O O . TYR A 1 109 ? 1.425 5.813 9.744 1.00 98.62 109 TYR A O 1
ATOM 846 N N . TYR A 1 110 ? -0.650 5.191 9.158 1.00 98.50 110 TYR A N 1
ATOM 847 C CA . TYR A 1 110 ? -1.375 6.089 10.042 1.00 98.50 110 TYR A CA 1
ATOM 848 C C . TYR A 1 110 ? -2.302 5.229 10.891 1.00 98.50 110 TYR A C 1
ATOM 850 O O . TYR A 1 110 ? -3.359 4.788 10.437 1.00 98.50 110 TYR A O 1
ATOM 858 N N . GLU A 1 111 ? -1.860 4.934 12.106 1.00 97.31 111 GLU A N 1
ATOM 859 C CA . GLU A 1 111 ? -2.565 4.065 13.047 1.00 97.31 111 GLU A CA 1
ATOM 860 C C . GLU A 1 111 ? -3.348 4.910 14.056 1.00 97.31 111 GLU A C 1
ATOM 862 O O . GLU A 1 111 ? -2.960 6.040 14.359 1.00 97.31 111 GLU A O 1
ATOM 867 N N . MET A 1 112 ? -4.450 4.372 14.584 1.00 95.38 112 MET A N 1
ATOM 868 C CA . MET A 1 112 ? -5.263 5.027 15.624 1.00 95.38 112 MET A CA 1
ATOM 869 C C . MET A 1 112 ? -5.720 6.441 15.231 1.00 95.38 112 MET A C 1
ATOM 871 O O . MET A 1 112 ? -5.724 7.364 16.041 1.00 95.38 112 MET A O 1
ATOM 875 N N . SER A 1 113 ? -6.091 6.605 13.960 1.00 93.25 113 SER A N 1
ATOM 876 C CA . SER A 1 113 ? -6.583 7.857 13.375 1.00 93.25 113 SER A CA 1
ATOM 877 C C . SER A 1 113 ? -5.576 9.010 13.438 1.00 93.25 113 SER A C 1
ATOM 879 O O . SER A 1 113 ? -5.961 10.173 13.320 1.00 93.25 113 SER A O 1
ATOM 881 N N . SER A 1 114 ? -4.284 8.697 13.586 1.00 96.88 114 SER A N 1
ATOM 882 C CA . SER A 1 114 ? -3.216 9.693 13.568 1.00 96.88 114 SER A CA 1
ATOM 883 C C . SER A 1 114 ? -3.229 10.512 12.273 1.00 96.88 114 SER A C 1
ATOM 885 O O . SER A 1 114 ? -3.399 9.983 11.168 1.00 96.88 114 SER A O 1
ATOM 887 N N . THR A 1 115 ? -3.009 11.821 12.400 1.00 94.75 115 THR A N 1
ATOM 888 C CA . THR A 1 115 ? -2.842 12.742 11.264 1.00 94.75 115 THR A CA 1
ATOM 889 C C . THR A 1 115 ? -1.409 12.754 10.733 1.00 94.75 115 THR A C 1
ATOM 891 O O . THR A 1 115 ? -1.184 13.134 9.585 1.00 94.75 115 THR A O 1
ATOM 894 N N . THR A 1 116 ? -0.447 12.280 11.525 1.00 96.81 116 THR A N 1
ATOM 895 C CA . THR A 1 116 ? 0.955 12.087 11.137 1.00 96.81 116 THR A CA 1
ATOM 896 C C . THR 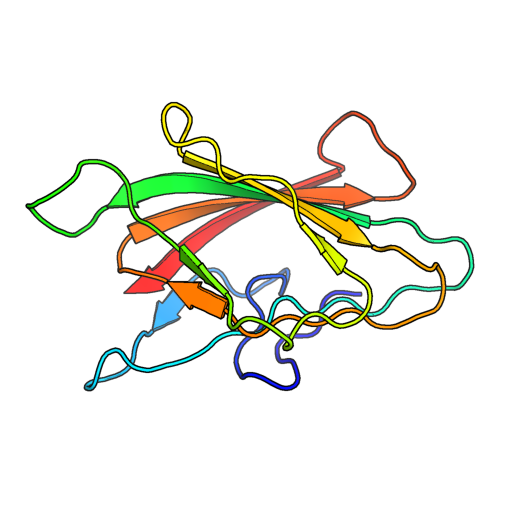A 1 116 ? 1.271 10.601 10.981 1.00 96.81 116 THR A C 1
ATOM 898 O O . THR A 1 116 ? 0.634 9.747 11.604 1.00 96.81 116 THR A O 1
ATOM 901 N N . ALA A 1 117 ? 2.242 10.276 10.125 1.00 97.75 117 ALA A N 1
ATOM 902 C CA . ALA A 1 117 ? 2.650 8.891 9.924 1.00 97.75 117 ALA A CA 1
ATOM 903 C C . ALA A 1 117 ? 3.239 8.330 11.229 1.00 97.75 117 ALA A C 1
ATOM 905 O O . ALA A 1 117 ? 4.237 8.844 11.734 1.00 97.75 117 ALA A O 1
ATOM 906 N N . THR A 1 118 ? 2.631 7.273 11.769 1.00 98.06 118 THR A N 1
ATOM 907 C CA . THR A 1 118 ? 3.122 6.567 12.962 1.00 98.06 118 THR A CA 1
ATOM 908 C C . THR A 1 118 ? 4.320 5.690 12.624 1.00 98.06 118 THR A C 1
ATOM 910 O O . THR A 1 118 ? 5.185 5.452 13.465 1.00 98.06 118 THR A O 1
ATOM 913 N N . ARG A 1 119 ? 4.389 5.219 11.374 1.00 97.56 119 ARG A N 1
ATOM 914 C CA . ARG A 1 119 ? 5.516 4.472 10.812 1.00 97.56 119 ARG A CA 1
ATOM 915 C C . ARG A 1 119 ? 5.692 4.852 9.352 1.00 97.56 119 ARG A C 1
ATOM 917 O O . ARG A 1 119 ? 4.738 5.230 8.673 1.00 97.56 119 ARG A O 1
ATOM 924 N N . LYS A 1 120 ? 6.909 4.689 8.855 1.00 97.88 120 LYS A N 1
ATOM 925 C CA . LYS A 1 120 ? 7.229 4.815 7.437 1.00 97.88 120 LYS A CA 1
ATOM 926 C C 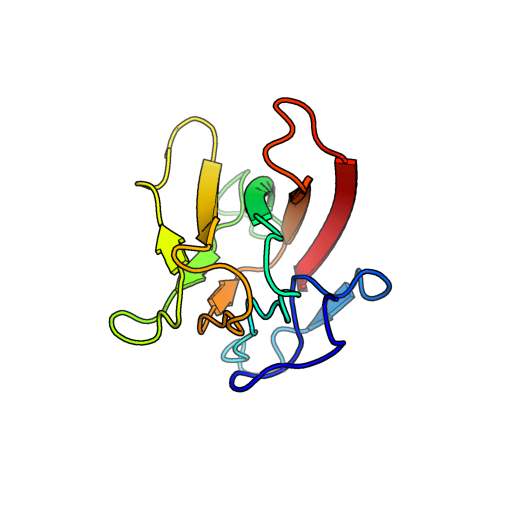. LYS A 1 120 ? 8.316 3.824 7.070 1.00 97.88 120 LYS A C 1
ATOM 928 O O . LYS A 1 120 ? 9.207 3.570 7.880 1.00 97.88 120 LYS A O 1
ATOM 933 N N . LYS A 1 121 ? 8.252 3.292 5.858 1.00 97.81 121 LYS A N 1
ATOM 934 C CA . LYS A 1 121 ? 9.339 2.513 5.272 1.00 97.81 121 LYS A CA 1
ATOM 935 C C . LYS A 1 121 ? 9.435 2.784 3.782 1.00 97.81 121 LYS A C 1
ATOM 937 O O . LYS A 1 121 ? 8.423 2.997 3.117 1.00 97.81 121 LYS A O 1
ATOM 942 N N . THR A 1 122 ? 10.651 2.721 3.272 1.00 98.19 122 THR A N 1
ATOM 943 C CA . THR A 1 122 ? 10.906 2.704 1.837 1.00 98.19 122 THR A CA 1
ATOM 944 C C . THR A 1 122 ? 11.072 1.255 1.405 1.00 98.19 122 THR A C 1
ATOM 946 O O . THR A 1 122 ? 11.762 0.494 2.083 1.00 98.19 122 THR A O 1
ATOM 949 N N . ILE A 1 123 ? 10.417 0.871 0.315 1.00 98.25 123 ILE A N 1
ATOM 950 C CA . ILE A 1 123 ? 10.540 -0.456 -0.285 1.00 98.25 123 ILE A CA 1
ATOM 951 C C . ILE A 1 123 ? 11.066 -0.345 -1.709 1.00 98.25 123 ILE A C 1
ATOM 953 O O . ILE A 1 123 ? 10.784 0.636 -2.399 1.00 98.25 123 ILE A O 1
ATOM 957 N N . THR A 1 124 ? 11.757 -1.386 -2.148 1.00 97.81 124 THR A N 1
ATOM 958 C CA . THR A 1 124 ? 12.221 -1.563 -3.519 1.00 97.81 124 THR A CA 1
ATOM 959 C C . THR A 1 124 ? 11.556 -2.800 -4.105 1.00 97.81 124 THR A C 1
ATOM 961 O O . THR A 1 124 ? 11.559 -3.874 -3.500 1.00 97.81 124 THR A O 1
ATOM 964 N N . VAL A 1 125 ? 10.963 -2.631 -5.281 1.00 96.94 125 VAL A N 1
ATOM 965 C CA . VAL A 1 125 ? 10.385 -3.702 -6.090 1.00 96.94 125 VAL A CA 1
ATOM 966 C C . VAL A 1 125 ? 11.273 -3.860 -7.320 1.00 96.94 125 VAL A C 1
ATOM 968 O O . VAL A 1 125 ? 11.486 -2.873 -8.018 1.00 96.94 125 VAL A O 1
ATOM 971 N N . ASN A 1 126 ? 11.791 -5.062 -7.572 1.00 91.44 126 ASN A N 1
ATOM 972 C CA . ASN A 1 126 ? 12.737 -5.343 -8.660 1.00 91.44 126 ASN A CA 1
ATOM 973 C C . ASN A 1 126 ? 12.112 -6.238 -9.727 1.00 91.44 126 ASN A C 1
ATOM 975 O O . ASN A 1 126 ? 11.546 -7.288 -9.352 1.00 91.44 126 ASN A O 1
#